Protein AF-A0A957V5H2-F1 (afdb_monomer)

Solvent-accessible surface area (backbone atoms only — not comparable to full-atom values): 8486 Å² total; per-residue (Å²): 108,69,30,74,77,56,75,45,55,64,65,59,50,49,57,54,59,77,57,57,86,72,53,75,66,54,31,40,76,68,51,76,41,93,76,85,74,54,83,85,46,41,31,37,73,74,43,33,89,93,54,51,38,85,86,70,59,64,88,78,45,62,85,71,44,90,76,61,81,72,74,81,65,100,65,36,71,46,77,47,78,48,51,34,52,79,38,94,42,66,56,62,89,70,98,60,82,50,100,86,47,71,94,45,50,36,11,49,49,44,53,52,48,53,53,54,50,58,74,69,37,89,76,46,78,43,75,47,76,47,77,54,57,129

Mean predicted aligned error: 12.62 Å

Secondary structure (DSSP, 8-state):
-HHHHHT--HHHHHHHHHTPSPPHHHHHHTTSSS----TTTHHHHTS-SSS------HHHHTTT-SSPPPPPPSS-EEEEEEESEEESSS----SS-BTTB-S-EEEHHHHHHHHHHHHT-TT-SEEEEEEE--

Nearest PDB structures (foldseek):
  5guy-assembly1_A  TM=5.404E-01  e=1.538E+00  Escherichia coli CFT073

Sequence (134 aa):
GIAAGRKLGAETVRSLIDRGPLTAAEALAGGLVDALAYEDELPVLLGTVEEPAVIKSFGRVRRLLYRRPRPPALGTVGVISLGGTIMPGASRSFPVPLPLFGDETIGSTTAQQIIRAARQDDGLDAVVVHVDSP

Foldseek 3Di:
DQCVVQVHDPVLVVVCVVPDDDDPVVCCVSSVDVDDDDPVCQQCVVPNPVGGHDDDDCVVCVVVDPDNPDDPPPFDEAEAEAAFAEDADQFDQDPDQDPPGDRDYHHPVNVVVVVVVQVPDPRHPYYHYHYHYD

Radius of gyration: 23.84 Å; Cα contacts (8 Å, |Δi|>4): 138; chains: 1; bounding box: 48×35×64 Å

Structure (mmCIF, N/CA/C/O backbone):
data_AF-A0A957V5H2-F1
#
_entry.id   AF-A0A957V5H2-F1
#
loop_
_atom_site.group_PDB
_atom_site.id
_atom_site.type_symbol
_atom_site.label_atom_id
_atom_site.label_alt_id
_atom_site.label_comp_id
_atom_site.label_asym_id
_atom_site.label_entity_id
_atom_site.label_seq_id
_atom_site.pdbx_PDB_ins_code
_atom_site.Cartn_x
_atom_site.Cartn_y
_atom_site.Cartn_z
_atom_site.occupancy
_atom_site.B_iso_or_equiv
_atom_site.auth_seq_id
_atom_site.auth_comp_id
_atom_site.auth_asym_id
_atom_site.auth_atom_id
_atom_site.pdbx_PDB_model_num
ATOM 1 N N . GLY A 1 1 ? -2.733 -11.075 1.961 1.00 79.75 1 GLY A N 1
ATOM 2 C CA . GLY A 1 1 ? -1.364 -11.080 2.522 1.00 79.75 1 GLY A CA 1
ATOM 3 C C . GLY A 1 1 ? -0.340 -11.290 1.419 1.00 79.75 1 GLY A C 1
ATOM 4 O O . GLY A 1 1 ? -0.720 -11.766 0.355 1.00 79.75 1 GLY A O 1
ATOM 5 N N . ILE A 1 2 ? 0.929 -10.943 1.664 1.00 87.75 2 ILE A N 1
ATOM 6 C CA . ILE A 1 2 ? 2.017 -10.959 0.660 1.00 87.75 2 ILE A CA 1
ATOM 7 C C . ILE A 1 2 ? 2.157 -12.330 -0.019 1.00 87.75 2 ILE A C 1
ATOM 9 O O . ILE A 1 2 ? 2.192 -12.392 -1.243 1.00 87.75 2 ILE A O 1
ATOM 13 N N . ALA A 1 3 ? 2.134 -13.422 0.755 1.00 90.62 3 ALA A N 1
ATOM 14 C CA . ALA A 1 3 ? 2.224 -14.795 0.246 1.00 90.62 3 ALA A CA 1
ATOM 15 C C . ALA A 1 3 ? 1.181 -15.106 -0.841 1.00 90.62 3 ALA A C 1
ATOM 17 O O . ALA A 1 3 ? 1.533 -15.538 -1.934 1.00 90.62 3 ALA A O 1
ATOM 18 N N . ALA A 1 4 ? -0.094 -14.796 -0.584 1.00 89.50 4 ALA A N 1
ATOM 19 C CA . ALA A 1 4 ? -1.166 -14.996 -1.559 1.00 89.50 4 ALA A CA 1
ATOM 20 C C . ALA A 1 4 ? -1.014 -14.085 -2.790 1.00 89.50 4 ALA A C 1
ATOM 22 O O . ALA A 1 4 ? -1.243 -14.528 -3.911 1.00 89.50 4 ALA A O 1
ATOM 23 N N . GLY A 1 5 ? -0.601 -12.827 -2.589 1.00 90.19 5 GLY A N 1
ATOM 24 C CA . GLY A 1 5 ? -0.403 -11.867 -3.680 1.00 90.19 5 GLY A CA 1
ATOM 25 C C . GLY A 1 5 ? 0.748 -12.242 -4.616 1.00 90.19 5 GLY A C 1
ATOM 26 O O . GLY A 1 5 ? 0.628 -12.074 -5.824 1.00 90.19 5 GLY A O 1
ATOM 27 N N . ARG A 1 6 ? 1.838 -12.791 -4.067 1.00 90.50 6 ARG A N 1
ATOM 28 C CA . ARG A 1 6 ? 3.033 -13.218 -4.814 1.00 90.50 6 ARG A CA 1
ATOM 29 C C . ARG A 1 6 ? 3.046 -14.705 -5.173 1.00 90.50 6 ARG A C 1
ATOM 31 O O . ARG A 1 6 ? 3.979 -15.156 -5.821 1.00 90.50 6 ARG A O 1
ATOM 38 N N . LYS A 1 7 ? 2.020 -15.466 -4.773 1.00 91.81 7 LYS A N 1
ATOM 39 C CA . LYS A 1 7 ? 1.952 -16.933 -4.922 1.00 91.81 7 LYS A CA 1
ATOM 40 C C . LYS A 1 7 ? 3.185 -17.650 -4.339 1.00 91.81 7 LYS A C 1
ATOM 42 O O . LYS A 1 7 ? 3.653 -18.640 -4.890 1.00 91.81 7 LYS A O 1
ATOM 47 N N . LEU A 1 8 ? 3.698 -17.144 -3.217 1.00 91.62 8 LEU A N 1
ATOM 48 C CA . LEU A 1 8 ? 4.847 -17.697 -2.494 1.00 91.62 8 LEU A CA 1
ATOM 49 C C . LEU A 1 8 ? 4.388 -18.453 -1.241 1.00 91.62 8 LEU A C 1
ATOM 51 O O . LEU A 1 8 ? 3.366 -18.112 -0.640 1.00 91.62 8 LEU A O 1
ATOM 55 N N . GLY A 1 9 ? 5.169 -19.448 -0.813 1.00 92.62 9 GLY A N 1
ATOM 56 C CA . GLY A 1 9 ? 4.960 -20.121 0.469 1.00 92.62 9 GLY A CA 1
ATOM 57 C C . GLY A 1 9 ? 5.134 -19.153 1.644 1.00 92.62 9 GLY A C 1
ATOM 58 O O . GLY A 1 9 ? 6.012 -18.290 1.621 1.00 92.62 9 GLY A O 1
ATOM 59 N N . ALA A 1 10 ? 4.310 -19.290 2.687 1.00 91.75 10 ALA A N 1
ATOM 60 C CA . ALA A 1 10 ? 4.372 -18.410 3.858 1.00 91.75 10 ALA A CA 1
ATOM 61 C C . ALA A 1 10 ? 5.748 -18.451 4.552 1.00 91.75 10 ALA A C 1
ATOM 63 O O . ALA A 1 10 ? 6.247 -17.417 4.991 1.00 91.75 10 ALA A O 1
ATOM 64 N N . GLU A 1 11 ? 6.383 -19.624 4.589 1.00 91.75 11 GLU A N 1
ATOM 65 C CA . GLU A 1 11 ? 7.734 -19.807 5.131 1.00 91.75 11 GLU A CA 1
ATOM 66 C C . GLU A 1 11 ? 8.796 -19.092 4.291 1.00 91.75 11 GLU A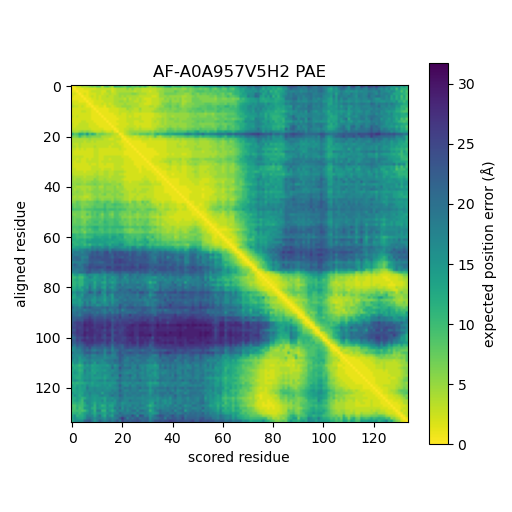 C 1
ATOM 68 O O . GLU A 1 11 ? 9.662 -18.417 4.839 1.00 91.75 11 GLU A O 1
ATOM 73 N N . THR A 1 12 ? 8.692 -19.162 2.961 1.00 88.75 12 THR A N 1
ATOM 74 C CA . THR A 1 12 ? 9.589 -18.449 2.040 1.00 88.75 12 THR A CA 1
ATOM 75 C C . THR A 1 12 ? 9.482 -16.941 2.231 1.00 88.75 12 THR A C 1
ATOM 77 O O . THR A 1 12 ? 10.497 -16.254 2.311 1.00 88.75 12 THR A O 1
ATOM 80 N N . VAL A 1 13 ? 8.257 -16.423 2.361 1.00 90.94 13 VAL A N 1
ATOM 81 C CA . VAL A 1 13 ? 8.021 -14.999 2.633 1.00 90.94 13 VAL A CA 1
ATOM 82 C C . VAL A 1 13 ? 8.594 -14.601 3.990 1.00 90.94 13 VAL A C 1
ATOM 84 O O . VAL A 1 13 ? 9.258 -13.574 4.076 1.00 90.94 13 VAL A O 1
ATOM 87 N N . ARG A 1 14 ? 8.399 -15.414 5.035 1.00 91.56 14 ARG A N 1
ATOM 88 C CA . ARG A 1 14 ? 8.975 -15.159 6.363 1.00 91.56 14 ARG A CA 1
ATOM 89 C C . ARG A 1 14 ? 10.506 -15.130 6.311 1.00 91.56 14 ARG A C 1
ATOM 91 O O . ARG A 1 14 ? 11.095 -14.147 6.731 1.00 91.56 14 ARG A O 1
ATOM 98 N N . SER A 1 15 ? 11.135 -16.113 5.668 1.00 91.12 15 SER A N 1
ATOM 99 C CA . SER A 1 15 ? 12.591 -16.145 5.474 1.00 91.12 15 SER A CA 1
ATOM 100 C C . SER A 1 15 ? 13.125 -14.950 4.672 1.00 91.12 15 SER A C 1
ATOM 102 O O . SER A 1 15 ? 14.234 -14.484 4.917 1.00 91.12 15 SER A O 1
ATOM 104 N N . LEU A 1 16 ? 12.371 -14.442 3.695 1.00 90.12 16 LEU A N 1
ATOM 105 C CA . LEU A 1 16 ? 12.739 -13.231 2.956 1.00 90.12 16 LEU A CA 1
ATOM 106 C C . LEU A 1 16 ? 12.645 -11.972 3.827 1.00 90.12 16 LEU A C 1
ATOM 108 O O . LEU A 1 16 ? 13.517 -11.114 3.731 1.00 90.12 16 LEU A O 1
ATOM 112 N N . ILE A 1 17 ? 11.619 -11.875 4.677 1.00 89.75 17 ILE A N 1
ATOM 113 C CA . ILE A 1 17 ? 11.441 -10.766 5.625 1.00 89.75 17 ILE A CA 1
ATOM 114 C C . ILE A 1 17 ? 12.559 -10.770 6.672 1.00 89.75 17 ILE A C 1
ATOM 116 O O . ILE A 1 17 ? 13.175 -9.733 6.904 1.00 89.75 17 ILE A O 1
ATOM 120 N N . ASP A 1 18 ? 12.864 -11.934 7.245 1.00 92.31 18 ASP A N 1
ATOM 121 C CA . ASP A 1 18 ? 13.869 -12.087 8.303 1.00 92.31 18 ASP A CA 1
ATOM 122 C C . ASP A 1 18 ? 15.298 -11.769 7.820 1.00 92.31 18 ASP A C 1
ATOM 124 O O . ASP A 1 18 ? 16.177 -11.471 8.624 1.00 92.31 18 ASP A O 1
ATOM 128 N N . ARG A 1 19 ? 15.537 -11.807 6.502 1.00 89.62 19 ARG A N 1
ATOM 129 C CA . ARG A 1 19 ? 16.822 -11.469 5.864 1.00 89.62 19 ARG A CA 1
ATOM 130 C C . ARG A 1 19 ? 16.944 -10.005 5.432 1.00 89.62 19 ARG A C 1
ATOM 132 O O . ARG A 1 19 ? 17.941 -9.654 4.807 1.00 89.62 19 ARG A O 1
ATOM 139 N N . GLY A 1 20 ? 15.940 -9.166 5.691 1.00 81.75 20 GLY A N 1
ATOM 140 C CA . GLY A 1 20 ? 15.937 -7.775 5.235 1.00 81.75 20 GLY A CA 1
ATOM 141 C C . GLY A 1 20 ? 17.093 -6.940 5.816 1.00 81.75 20 GLY A C 1
ATOM 142 O O . GLY A 1 20 ? 17.527 -7.208 6.938 1.00 81.75 20 GLY A O 1
ATOM 143 N N . PRO A 1 21 ? 17.562 -5.888 5.109 1.00 87.38 21 PRO A N 1
ATOM 144 C CA . PRO A 1 21 ? 17.109 -5.373 3.806 1.00 87.38 21 PRO A CA 1
ATOM 145 C C . PRO A 1 21 ? 17.662 -6.155 2.596 1.00 87.38 21 PRO A C 1
ATOM 147 O O . PRO A 1 21 ? 18.827 -6.530 2.572 1.00 87.38 21 PRO A O 1
ATOM 150 N N . LEU A 1 22 ? 16.826 -6.354 1.567 1.00 91.25 22 LEU A N 1
ATOM 151 C CA . LEU A 1 22 ? 17.200 -7.038 0.320 1.00 91.25 22 LEU A CA 1
ATOM 152 C C . LEU A 1 22 ? 17.595 -6.034 -0.766 1.00 91.25 22 LEU A C 1
ATOM 154 O O . LEU A 1 22 ? 16.959 -4.988 -0.923 1.00 91.25 22 LEU A O 1
ATOM 158 N N . THR A 1 23 ? 18.592 -6.383 -1.571 1.00 93.50 23 THR A N 1
ATOM 159 C CA . THR A 1 23 ? 18.885 -5.672 -2.818 1.00 93.50 23 THR A CA 1
ATOM 160 C C . THR A 1 23 ? 17.790 -5.914 -3.859 1.00 93.50 23 THR A C 1
ATOM 162 O O . THR A 1 23 ? 17.026 -6.880 -3.791 1.00 93.50 23 THR A O 1
ATOM 165 N N . ALA A 1 24 ? 17.734 -5.054 -4.877 1.00 92.19 24 ALA A N 1
ATOM 166 C CA . ALA A 1 24 ? 16.799 -5.200 -5.990 1.00 92.19 24 ALA A CA 1
ATOM 167 C C . ALA A 1 24 ? 16.908 -6.582 -6.672 1.00 92.19 24 ALA A C 1
ATOM 169 O O . ALA A 1 24 ? 15.894 -7.227 -6.941 1.00 92.19 24 ALA A O 1
ATOM 170 N N . ALA A 1 25 ? 18.137 -7.067 -6.889 1.00 93.69 25 ALA A N 1
ATOM 171 C CA . ALA A 1 25 ? 18.403 -8.367 -7.508 1.00 93.69 25 ALA A CA 1
ATOM 172 C C . ALA A 1 25 ? 17.947 -9.543 -6.630 1.00 93.69 25 ALA A C 1
ATOM 174 O O . ALA A 1 25 ? 17.351 -10.496 -7.129 1.00 93.69 25 ALA A O 1
ATOM 175 N N . GLU A 1 26 ? 18.167 -9.467 -5.317 1.00 92.81 26 GLU A N 1
ATOM 176 C CA . GLU A 1 26 ? 17.696 -10.489 -4.376 1.00 92.81 26 GLU A CA 1
ATOM 177 C C . GLU A 1 26 ? 16.171 -10.500 -4.256 1.00 92.81 26 GLU A C 1
ATOM 179 O O . GLU A 1 26 ? 15.572 -11.570 -4.148 1.00 92.81 26 GLU A O 1
ATOM 184 N N . ALA A 1 27 ? 15.527 -9.332 -4.314 1.00 92.00 27 ALA A N 1
ATOM 185 C CA . ALA A 1 27 ? 14.073 -9.232 -4.336 1.00 92.00 27 ALA A CA 1
ATOM 186 C C . ALA A 1 27 ? 13.484 -9.877 -5.600 1.00 92.00 27 ALA A C 1
ATOM 188 O O . ALA A 1 27 ? 12.468 -10.569 -5.509 1.00 92.00 27 ALA A O 1
ATOM 189 N N . LEU A 1 28 ? 14.131 -9.696 -6.756 1.00 93.62 28 LEU A N 1
ATOM 190 C CA . LEU A 1 28 ? 13.739 -10.352 -8.006 1.00 93.62 28 LEU A CA 1
ATOM 191 C C . LEU A 1 28 ? 13.917 -11.872 -7.903 1.00 93.62 28 LEU A C 1
ATOM 193 O O . LEU A 1 28 ? 12.980 -12.620 -8.168 1.00 93.62 28 LEU A O 1
ATOM 197 N N . ALA A 1 29 ? 15.082 -12.333 -7.441 1.00 91.75 29 ALA A N 1
ATOM 198 C CA . ALA A 1 29 ? 15.362 -13.757 -7.251 1.00 91.75 29 ALA A CA 1
ATOM 199 C C . ALA A 1 29 ? 14.407 -14.421 -6.240 1.00 91.75 29 ALA A C 1
ATOM 201 O O . ALA A 1 29 ? 14.039 -15.583 -6.395 1.00 91.75 29 ALA A O 1
ATOM 202 N N . GLY A 1 30 ? 13.980 -13.678 -5.215 1.00 90.31 30 GLY A N 1
ATOM 203 C CA . GLY A 1 30 ? 12.993 -14.110 -4.227 1.00 90.31 30 GLY A CA 1
ATOM 204 C C . GLY A 1 30 ? 11.534 -14.015 -4.686 1.00 90.31 30 GLY A C 1
ATOM 205 O O . GLY A 1 30 ? 10.646 -14.344 -3.901 1.00 90.31 30 GLY A O 1
ATOM 206 N N . GLY A 1 31 ? 11.259 -13.543 -5.908 1.00 91.25 31 GLY A N 1
ATOM 207 C CA . GLY A 1 31 ? 9.899 -13.375 -6.436 1.00 91.25 31 GLY A CA 1
ATOM 208 C C . GLY A 1 31 ? 9.085 -12.274 -5.743 1.00 91.25 31 GLY A C 1
ATOM 209 O O . GLY A 1 31 ? 7.855 -12.275 -5.790 1.00 91.25 31 GLY A O 1
ATOM 210 N N . LEU A 1 32 ? 9.751 -11.339 -5.059 1.00 91.56 32 LEU A N 1
ATOM 211 C CA . LEU A 1 32 ? 9.114 -10.191 -4.406 1.00 91.56 32 LEU A CA 1
ATOM 212 C C . LEU A 1 32 ? 8.811 -9.052 -5.383 1.00 91.56 32 LEU A C 1
ATOM 214 O O . LEU A 1 32 ? 7.939 -8.227 -5.098 1.00 91.56 32 LEU A O 1
ATOM 218 N N . VAL A 1 33 ? 9.515 -9.010 -6.513 1.00 93.25 33 VAL A N 1
ATOM 219 C CA . VAL A 1 33 ? 9.286 -8.116 -7.653 1.00 93.25 33 VAL A CA 1
ATOM 220 C C . VAL A 1 33 ? 9.321 -8.932 -8.939 1.00 93.25 33 VAL A C 1
ATOM 222 O O . VAL A 1 33 ? 9.936 -9.994 -8.979 1.00 93.25 33 VAL A O 1
ATOM 225 N N . ASP A 1 34 ? 8.647 -8.443 -9.975 1.00 92.19 34 ASP A N 1
ATOM 226 C CA . ASP A 1 34 ? 8.477 -9.182 -11.230 1.00 92.19 34 ASP A CA 1
ATOM 227 C C . ASP A 1 34 ? 9.588 -8.869 -12.246 1.00 92.19 34 ASP A C 1
ATOM 229 O O . ASP A 1 34 ? 9.934 -9.712 -13.069 1.00 92.19 34 ASP A O 1
ATOM 233 N N . ALA A 1 35 ? 10.162 -7.664 -12.178 1.00 93.38 35 ALA A N 1
ATOM 234 C CA . ALA A 1 35 ? 11.241 -7.211 -13.048 1.00 93.38 35 ALA A CA 1
ATOM 235 C C . ALA A 1 35 ? 12.029 -6.060 -12.405 1.00 93.38 35 ALA A C 1
ATOM 237 O O . ALA A 1 35 ? 11.532 -5.370 -11.511 1.00 93.38 35 ALA A O 1
ATOM 238 N N . LEU A 1 36 ? 13.244 -5.845 -12.905 1.00 94.81 36 LEU A N 1
ATOM 239 C CA . LEU A 1 36 ? 14.073 -4.674 -12.637 1.00 94.81 36 LEU A CA 1
ATOM 240 C C . LEU A 1 36 ? 14.333 -3.969 -13.961 1.00 94.81 36 LEU A C 1
ATOM 242 O O . LEU A 1 36 ? 14.674 -4.632 -14.936 1.00 94.81 36 LEU A O 1
ATOM 246 N N . ALA A 1 37 ? 14.159 -2.654 -13.981 1.00 94.12 37 ALA A N 1
ATOM 247 C CA . ALA A 1 37 ? 14.372 -1.834 -15.163 1.00 94.12 37 ALA A CA 1
ATOM 248 C C . ALA A 1 37 ? 14.693 -0.398 -14.752 1.00 94.12 37 ALA A C 1
ATOM 250 O O . ALA A 1 37 ? 14.252 0.069 -13.693 1.00 94.12 37 ALA A O 1
ATOM 251 N N . TYR A 1 38 ? 15.436 0.298 -15.603 1.00 93.38 38 TYR A N 1
ATOM 252 C CA . TYR A 1 38 ? 15.580 1.744 -15.546 1.00 93.38 38 TYR A CA 1
ATOM 253 C C . TYR A 1 38 ? 14.311 2.451 -16.052 1.00 93.38 38 TYR A C 1
ATOM 255 O O . TYR A 1 38 ? 13.405 1.845 -16.629 1.00 93.38 38 TYR A O 1
ATOM 263 N N . GLU A 1 39 ? 14.214 3.757 -15.797 1.00 89.88 39 GLU A N 1
ATOM 264 C CA . GLU A 1 39 ? 13.038 4.553 -16.172 1.00 89.88 39 GLU A CA 1
ATOM 265 C C . GLU A 1 39 ? 12.824 4.605 -17.696 1.00 89.88 39 GLU A C 1
ATOM 267 O O . GLU A 1 39 ? 11.687 4.578 -18.165 1.00 89.88 39 GLU A O 1
ATOM 272 N N . ASP A 1 40 ? 13.909 4.629 -18.467 1.00 91.19 40 ASP A N 1
ATOM 273 C CA . ASP A 1 40 ? 13.923 4.620 -19.931 1.00 91.19 40 ASP A CA 1
ATOM 274 C C . ASP A 1 40 ? 13.625 3.241 -20.539 1.00 91.19 40 ASP A C 1
ATOM 276 O O . ASP A 1 40 ? 13.133 3.160 -21.664 1.00 91.19 40 ASP A O 1
ATOM 280 N N . GLU A 1 41 ? 13.835 2.163 -19.783 1.00 93.00 41 GLU A N 1
ATOM 281 C CA . GLU A 1 41 ? 13.485 0.792 -20.173 1.00 93.00 41 GLU A CA 1
ATOM 282 C C . GLU A 1 41 ? 12.010 0.456 -19.887 1.00 93.00 41 GLU A C 1
ATOM 284 O O . GLU A 1 41 ? 11.431 -0.439 -20.511 1.00 93.00 41 GLU A O 1
ATOM 289 N N . LEU A 1 42 ? 11.364 1.190 -18.974 1.00 92.56 42 LEU A N 1
ATOM 290 C CA . LEU A 1 42 ? 9.984 0.948 -18.547 1.00 92.56 42 LEU A CA 1
ATOM 291 C C . LEU A 1 42 ? 8.946 0.952 -19.694 1.00 92.56 42 LEU A C 1
ATOM 293 O O . LEU A 1 42 ? 8.066 0.087 -19.677 1.00 92.56 42 LEU A O 1
ATOM 297 N N . PRO A 1 43 ? 9.005 1.860 -20.694 1.00 93.94 43 PRO A N 1
ATOM 298 C CA . PRO A 1 43 ? 8.112 1.818 -21.853 1.00 93.94 43 PRO A CA 1
ATOM 299 C C . PRO A 1 43 ? 8.163 0.480 -22.594 1.00 93.94 43 PRO A C 1
ATOM 301 O O . PRO A 1 43 ? 7.121 -0.068 -22.948 1.00 93.94 43 PRO A O 1
ATOM 304 N N . VAL A 1 44 ? 9.363 -0.062 -22.805 1.00 95.00 44 VAL A N 1
ATOM 305 C CA . VAL A 1 44 ? 9.552 -1.335 -23.511 1.00 95.00 44 VAL A CA 1
ATOM 306 C C . VAL A 1 44 ? 9.116 -2.495 -22.623 1.00 95.00 44 VAL A C 1
ATOM 308 O O . VAL A 1 44 ? 8.407 -3.378 -23.092 1.00 95.00 44 VAL A O 1
ATOM 311 N N . LEU A 1 45 ? 9.450 -2.459 -21.328 1.00 93.00 45 LEU A N 1
ATOM 312 C CA . LEU A 1 45 ? 9.055 -3.487 -20.360 1.00 93.00 45 LEU A CA 1
ATOM 313 C C . LEU A 1 45 ? 7.529 -3.640 -20.243 1.00 93.00 45 LEU A C 1
ATOM 315 O O . LEU A 1 45 ? 7.028 -4.752 -20.092 1.00 93.00 45 LEU A O 1
ATOM 319 N N . LEU A 1 46 ? 6.787 -2.530 -20.279 1.00 92.19 46 LEU A N 1
ATOM 320 C CA . LEU A 1 46 ? 5.321 -2.526 -20.192 1.00 92.19 46 LEU A CA 1
ATOM 321 C C . LEU A 1 46 ? 4.625 -2.744 -21.547 1.00 92.19 46 LEU A C 1
ATOM 323 O O . LEU A 1 46 ? 3.400 -2.873 -21.580 1.00 92.19 46 LEU A O 1
ATOM 327 N N . GLY A 1 47 ? 5.379 -2.740 -22.646 1.00 91.94 47 GLY A N 1
ATOM 328 C CA . GLY A 1 47 ? 4.898 -2.930 -24.012 1.00 91.94 47 GLY A CA 1
ATOM 329 C C . GLY A 1 47 ? 5.751 -3.958 -24.752 1.00 91.94 47 GLY A C 1
ATOM 330 O O . GLY A 1 47 ? 5.953 -5.071 -24.270 1.00 91.94 47 GLY A O 1
ATOM 331 N N . THR A 1 48 ? 6.227 -3.587 -25.939 1.00 91.00 48 THR A N 1
ATOM 332 C CA . THR A 1 48 ? 7.197 -4.351 -26.741 1.00 91.00 48 THR A CA 1
ATOM 333 C C . THR A 1 48 ? 8.231 -3.407 -27.359 1.00 91.00 48 THR A C 1
ATOM 335 O O . THR A 1 48 ? 8.133 -2.188 -27.212 1.00 91.00 48 THR A O 1
ATOM 338 N N . VAL A 1 49 ? 9.239 -3.953 -28.043 1.00 88.75 49 VAL A N 1
ATOM 339 C CA . VAL A 1 49 ? 10.242 -3.141 -28.754 1.00 88.75 49 VAL A CA 1
ATOM 340 C C . VAL A 1 49 ? 9.604 -2.429 -29.951 1.00 88.75 49 VAL A C 1
ATOM 342 O O . VAL A 1 49 ? 9.909 -1.271 -30.224 1.00 88.75 49 VAL A O 1
ATOM 345 N N . GLU A 1 50 ? 8.692 -3.108 -30.640 1.00 91.69 50 GLU A N 1
ATOM 346 C CA . GLU A 1 50 ? 7.972 -2.611 -31.809 1.00 91.69 50 GLU A CA 1
ATOM 347 C C . GLU A 1 50 ? 6.853 -1.635 -31.420 1.00 91.69 50 GLU A C 1
ATOM 349 O O . GLU A 1 50 ? 6.585 -0.672 -32.139 1.00 91.69 50 GLU A O 1
ATOM 354 N N . GLU A 1 51 ? 6.231 -1.853 -30.260 1.00 93.25 51 GLU A N 1
ATOM 355 C CA . GLU A 1 51 ? 5.156 -1.027 -29.708 1.00 93.25 51 GLU A CA 1
ATOM 356 C C . GLU A 1 51 ? 5.404 -0.743 -28.211 1.00 93.25 51 GLU A C 1
ATOM 358 O O . GLU A 1 51 ? 4.831 -1.413 -27.339 1.00 93.25 51 GLU A O 1
ATOM 363 N N . PRO A 1 52 ? 6.265 0.238 -27.871 1.00 91.25 52 PRO A N 1
ATOM 364 C CA . PRO A 1 52 ? 6.532 0.594 -26.482 1.00 91.25 52 PRO A CA 1
ATOM 365 C C . PRO A 1 52 ? 5.323 1.282 -25.836 1.00 91.25 52 PRO A C 1
ATOM 367 O O . PRO A 1 52 ? 4.592 2.059 -26.459 1.00 91.25 52 PRO A O 1
ATOM 370 N N . ALA A 1 53 ? 5.122 1.037 -24.544 1.00 92.06 53 ALA A N 1
ATOM 371 C CA . ALA A 1 53 ? 4.039 1.627 -23.776 1.00 92.06 53 ALA A CA 1
ATOM 372 C C . ALA A 1 53 ? 4.216 3.144 -23.611 1.00 92.06 53 ALA A C 1
ATOM 374 O O . ALA A 1 53 ? 5.274 3.649 -23.237 1.00 92.06 53 ALA A O 1
ATOM 375 N N . VAL A 1 54 ? 3.133 3.896 -23.815 1.00 89.44 54 VAL A N 1
ATOM 376 C CA . VAL A 1 54 ? 3.145 5.350 -23.618 1.00 89.44 54 VAL A CA 1
ATOM 377 C C . VAL A 1 54 ? 2.965 5.682 -22.139 1.00 89.44 54 VAL A C 1
ATOM 379 O O . VAL A 1 54 ? 1.852 5.638 -21.606 1.00 89.44 54 VAL A O 1
ATOM 382 N N . ILE A 1 55 ? 4.050 6.092 -21.485 1.00 87.38 55 ILE A N 1
ATOM 383 C CA . ILE A 1 55 ? 4.021 6.519 -20.086 1.00 87.38 55 ILE A CA 1
ATOM 384 C C . ILE A 1 55 ? 3.440 7.932 -19.985 1.00 87.38 55 ILE A C 1
ATOM 386 O O . ILE A 1 55 ? 3.866 8.874 -20.653 1.00 87.38 55 ILE A O 1
ATOM 390 N N . LYS A 1 56 ? 2.425 8.095 -19.137 1.00 87.44 56 LYS A N 1
ATOM 391 C CA . LYS A 1 56 ? 1.779 9.384 -18.864 1.00 87.44 56 LYS A CA 1
ATOM 392 C C . LYS A 1 56 ? 1.696 9.593 -17.362 1.00 87.44 56 LYS A C 1
ATOM 394 O O . LYS A 1 56 ? 1.442 8.655 -16.613 1.00 87.44 56 LYS A O 1
ATOM 399 N N . SER A 1 57 ? 1.839 10.841 -16.923 1.00 85.62 57 SER A N 1
ATOM 400 C CA . SER A 1 57 ? 1.704 11.163 -15.504 1.00 85.62 57 SER A CA 1
ATOM 401 C C . SER A 1 57 ? 0.298 10.857 -14.987 1.00 85.62 57 SER A C 1
ATOM 403 O O . SER A 1 57 ? -0.701 11.027 -15.699 1.00 85.62 57 SER A O 1
ATOM 405 N N . PHE A 1 58 ? 0.215 10.471 -13.711 1.00 82.94 58 PHE A N 1
ATOM 406 C CA . PHE A 1 58 ? -1.040 10.124 -13.043 1.00 82.94 58 PHE A CA 1
ATOM 407 C C . PHE A 1 58 ? -2.135 11.184 -13.249 1.00 82.94 58 PHE A C 1
ATOM 409 O O . PHE A 1 58 ? -3.275 10.855 -13.575 1.00 82.94 58 PHE A O 1
ATOM 416 N N . GLY A 1 59 ? -1.784 12.472 -13.159 1.00 84.94 59 GLY A N 1
ATOM 417 C CA . GLY A 1 59 ? -2.723 13.578 -13.364 1.00 84.94 59 GLY A CA 1
ATOM 418 C C . GLY A 1 59 ? -3.429 13.560 -14.727 1.00 84.94 59 GLY A C 1
ATOM 419 O O . GLY A 1 59 ? -4.610 13.905 -14.796 1.00 84.94 59 GLY A O 1
ATOM 420 N N . ARG A 1 60 ? -2.748 13.110 -15.792 1.00 84.38 60 ARG A N 1
ATOM 421 C CA . ARG A 1 60 ? -3.315 13.012 -17.149 1.00 84.38 60 ARG A CA 1
ATOM 422 C C . ARG A 1 60 ? -4.187 11.770 -17.332 1.00 84.38 60 ARG A C 1
ATOM 424 O O . ARG A 1 60 ? -5.161 11.829 -18.077 1.00 84.38 60 ARG A O 1
ATOM 431 N N . VAL A 1 61 ? -3.865 10.662 -16.659 1.00 85.06 61 VAL A N 1
ATOM 432 C CA . VAL A 1 61 ? -4.550 9.367 -16.850 1.00 85.06 61 VAL A CA 1
ATOM 433 C C . VAL A 1 61 ? -5.615 9.054 -15.807 1.00 85.06 61 VAL A C 1
ATOM 435 O O . VAL A 1 61 ? -6.437 8.177 -16.048 1.00 85.06 61 VAL A O 1
ATOM 438 N N . ARG A 1 62 ? -5.688 9.788 -14.688 1.00 82.00 62 ARG A N 1
ATOM 439 C CA . ARG A 1 62 ? -6.656 9.519 -13.605 1.00 82.00 62 ARG A CA 1
ATOM 440 C C . ARG A 1 62 ? -8.113 9.423 -14.073 1.00 82.00 62 ARG A C 1
ATOM 442 O O . ARG A 1 62 ? -8.910 8.731 -13.455 1.00 82.00 62 ARG A O 1
ATOM 449 N N . ARG A 1 63 ? -8.468 10.119 -15.163 1.00 78.44 63 ARG A N 1
ATOM 450 C CA . ARG A 1 63 ? -9.819 10.109 -15.757 1.00 78.44 63 ARG A CA 1
ATOM 451 C C . ARG A 1 63 ? -10.109 8.873 -16.622 1.00 78.44 63 ARG A C 1
ATOM 453 O O . ARG A 1 63 ? -11.275 8.599 -16.884 1.00 78.44 63 ARG A O 1
ATOM 460 N N . LEU A 1 64 ? -9.070 8.163 -17.064 1.00 77.50 64 LEU A N 1
ATOM 461 C CA . LEU A 1 64 ? -9.142 6.960 -17.901 1.00 77.50 64 LEU A CA 1
ATOM 462 C C . LEU A 1 64 ? -9.178 5.665 -17.076 1.00 77.50 64 LEU A C 1
ATOM 464 O O . LEU A 1 64 ? -9.391 4.594 -17.635 1.00 77.50 64 LEU A O 1
ATOM 468 N N . LEU A 1 65 ? -8.965 5.743 -15.759 1.00 75.50 65 LEU A N 1
ATOM 469 C CA . LEU A 1 65 ? -9.013 4.575 -14.885 1.00 75.50 65 LEU A CA 1
ATOM 470 C C . LEU A 1 65 ? -10.422 3.961 -14.903 1.00 75.50 65 LEU A C 1
ATOM 472 O O . LEU A 1 65 ? -11.406 4.640 -14.605 1.00 75.50 65 LEU A O 1
ATOM 476 N N . TYR A 1 66 ? -10.504 2.659 -15.204 1.00 66.06 66 TYR A N 1
ATOM 477 C CA . TYR A 1 66 ? -11.749 1.874 -15.206 1.00 66.06 66 TYR A CA 1
ATOM 478 C C . TYR A 1 66 ? -12.533 2.008 -13.896 1.00 66.06 66 TYR A C 1
ATOM 480 O O . TYR A 1 66 ? -13.763 2.032 -13.882 1.00 66.06 66 TYR A O 1
ATOM 488 N N . ARG A 1 67 ? -11.813 2.150 -12.780 1.00 64.56 67 ARG A N 1
ATOM 489 C CA . ARG A 1 67 ? -12.388 2.434 -11.471 1.00 64.56 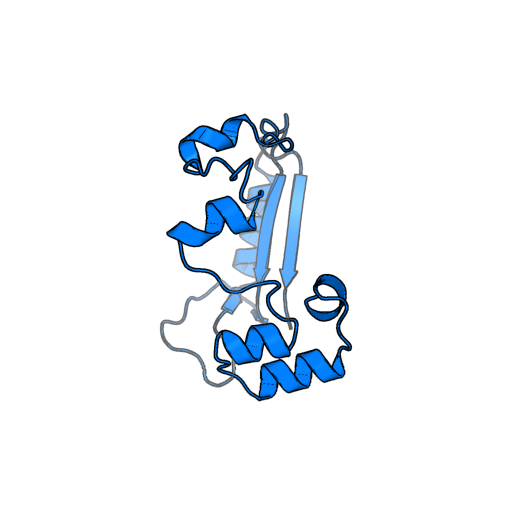67 ARG A CA 1
ATOM 490 C C . ARG A 1 67 ? -12.475 3.947 -11.288 1.00 64.56 67 ARG A C 1
ATOM 492 O O . ARG A 1 67 ? -11.603 4.566 -10.681 1.00 64.56 67 ARG A O 1
ATOM 499 N N . ARG A 1 68 ? -13.532 4.551 -11.834 1.00 57.91 68 ARG A N 1
ATOM 500 C CA . ARG A 1 68 ? -13.860 5.943 -11.506 1.00 57.91 68 ARG A CA 1
ATOM 501 C C . ARG A 1 68 ? -14.067 6.048 -9.991 1.00 57.91 68 ARG A C 1
ATOM 503 O O . ARG A 1 68 ? -14.751 5.184 -9.433 1.00 57.91 68 ARG A O 1
ATOM 510 N N . PRO A 1 69 ? -13.522 7.081 -9.324 1.00 59.78 69 PRO A N 1
ATOM 511 C CA . PRO A 1 69 ? -13.978 7.443 -7.991 1.00 59.78 69 PRO A CA 1
ATOM 512 C C . PRO A 1 69 ? -15.497 7.563 -8.066 1.00 59.78 69 PRO A C 1
ATOM 514 O O . PRO A 1 69 ? -16.016 8.332 -8.881 1.00 59.78 69 PRO A O 1
ATOM 517 N N . ARG A 1 70 ? -16.213 6.722 -7.315 1.00 63.59 70 ARG A N 1
ATOM 518 C CA . ARG A 1 70 ? -17.665 6.858 -7.243 1.00 63.59 70 ARG A CA 1
ATOM 519 C C . ARG A 1 70 ? -17.940 8.245 -6.662 1.00 63.59 70 ARG A C 1
ATOM 521 O O . ARG A 1 70 ? -17.227 8.634 -5.732 1.00 63.59 70 ARG A O 1
ATOM 528 N N . PRO A 1 71 ? -18.911 9.001 -7.203 1.00 66.31 71 PRO A N 1
ATOM 529 C CA . PRO A 1 71 ? -19.377 10.179 -6.493 1.00 66.31 71 PRO A CA 1
ATOM 530 C C . PRO A 1 71 ? -19.754 9.752 -5.065 1.00 66.31 71 PRO A C 1
ATOM 532 O O . PRO A 1 71 ? -20.176 8.600 -4.882 1.00 66.31 71 PRO A O 1
ATOM 535 N N . PRO A 1 72 ? -19.548 10.620 -4.060 1.00 65.25 72 PRO A N 1
ATOM 536 C CA . PRO A 1 72 ? -19.976 10.314 -2.704 1.00 65.25 72 PRO A CA 1
ATOM 537 C C . PRO A 1 72 ? -21.443 9.875 -2.746 1.00 65.25 72 PRO A C 1
ATOM 539 O O . PRO A 1 72 ? -22.245 10.444 -3.491 1.00 65.25 72 PRO A O 1
ATOM 542 N N . ALA A 1 73 ? -21.758 8.794 -2.031 1.00 71.38 73 ALA A N 1
ATOM 543 C CA . ALA A 1 73 ? -23.129 8.316 -1.948 1.00 71.38 73 ALA A CA 1
ATOM 544 C C . ALA A 1 73 ? -24.018 9.427 -1.369 1.00 71.38 73 ALA A C 1
ATOM 546 O O . ALA A 1 73 ? -23.538 10.295 -0.638 1.00 71.38 73 ALA A O 1
ATOM 547 N N . LEU A 1 74 ? -25.311 9.398 -1.702 1.00 69.06 74 LEU A N 1
ATOM 548 C CA . LEU A 1 74 ? -26.311 10.180 -0.980 1.00 69.06 74 LEU A CA 1
ATOM 549 C C . LEU A 1 74 ? -26.439 9.544 0.405 1.00 69.06 74 LEU A C 1
ATOM 551 O O . LEU A 1 74 ? -27.231 8.629 0.603 1.00 69.06 74 LEU A O 1
ATOM 555 N N . GLY A 1 75 ? -25.538 9.942 1.292 1.00 78.50 75 GLY A N 1
ATOM 556 C CA . GLY A 1 75 ? -25.526 9.565 2.686 1.00 78.50 75 GLY A CA 1
ATOM 557 C C . GLY A 1 75 ? -24.136 9.611 3.311 1.00 78.50 75 GLY A C 1
ATOM 558 O O . GLY A 1 75 ? -23.128 9.312 2.659 1.00 78.50 75 GLY A O 1
ATOM 559 N N . THR A 1 76 ? -24.081 9.997 4.580 1.00 86.56 76 THR A N 1
ATOM 560 C CA . THR A 1 76 ? -22.839 10.156 5.339 1.00 86.56 76 THR A CA 1
ATOM 561 C C . THR A 1 76 ? -22.717 9.032 6.353 1.00 86.56 76 THR A C 1
ATOM 563 O O . THR A 1 76 ? -23.581 8.842 7.206 1.00 86.56 76 THR A O 1
ATOM 566 N N . VAL A 1 77 ? -21.608 8.295 6.286 1.00 89.81 77 VAL A N 1
ATOM 567 C CA . VAL A 1 77 ? -21.267 7.283 7.289 1.00 89.81 77 VAL A CA 1
ATOM 568 C C . VAL A 1 77 ? -20.110 7.805 8.128 1.00 89.81 77 VAL A C 1
ATOM 5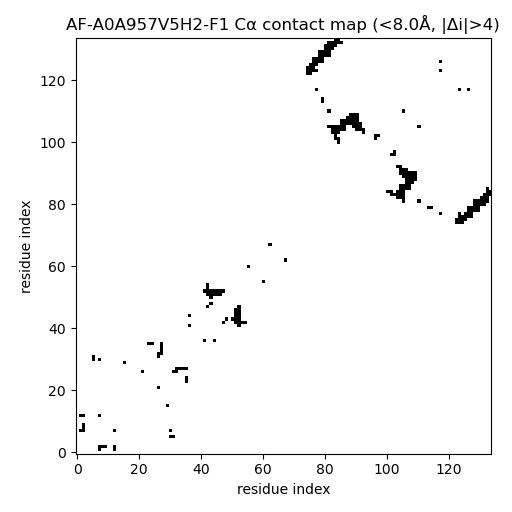70 O O . VAL A 1 77 ? -19.005 7.992 7.619 1.00 89.81 77 VAL A O 1
ATOM 573 N N . GLY A 1 78 ? -20.361 8.038 9.414 1.00 89.12 78 GLY A N 1
ATOM 574 C CA . GLY A 1 78 ? -19.325 8.400 10.375 1.00 89.12 78 GLY A CA 1
ATOM 575 C C . GLY A 1 78 ? -18.460 7.188 10.714 1.00 89.12 78 GLY A C 1
ATOM 576 O O . GLY A 1 78 ? -18.977 6.085 10.879 1.00 89.12 78 GLY A O 1
ATOM 577 N N . VAL A 1 79 ? -17.146 7.373 10.845 1.00 90.50 79 VAL A N 1
ATOM 578 C CA . VAL A 1 79 ? -16.225 6.316 11.294 1.00 90.50 79 VAL A CA 1
ATOM 579 C C . VAL A 1 79 ? -15.575 6.754 12.601 1.00 90.50 79 VAL A C 1
ATOM 581 O O . VAL A 1 79 ? -14.898 7.779 12.644 1.00 90.50 79 VAL A O 1
ATOM 584 N N . ILE A 1 80 ? -15.787 5.979 13.665 1.00 88.75 80 ILE A N 1
ATOM 585 C CA . ILE A 1 80 ? -15.170 6.180 14.980 1.00 88.75 80 ILE A CA 1
ATOM 586 C C . ILE A 1 80 ? -14.141 5.069 15.183 1.00 88.75 80 ILE A C 1
ATOM 588 O O . ILE A 1 80 ? -14.516 3.909 15.345 1.00 88.75 80 ILE A O 1
ATOM 592 N N . SER A 1 81 ? -12.856 5.418 15.195 1.00 82.69 81 SER A N 1
ATOM 593 C CA . SER A 1 81 ? -11.775 4.470 15.480 1.00 82.69 81 SER A CA 1
ATOM 594 C C . SER A 1 81 ? -11.419 4.496 16.963 1.00 82.69 81 SER A C 1
ATOM 596 O O . SER A 1 81 ? -11.017 5.531 17.493 1.00 82.69 81 SER A O 1
ATOM 598 N N . LEU A 1 82 ? -11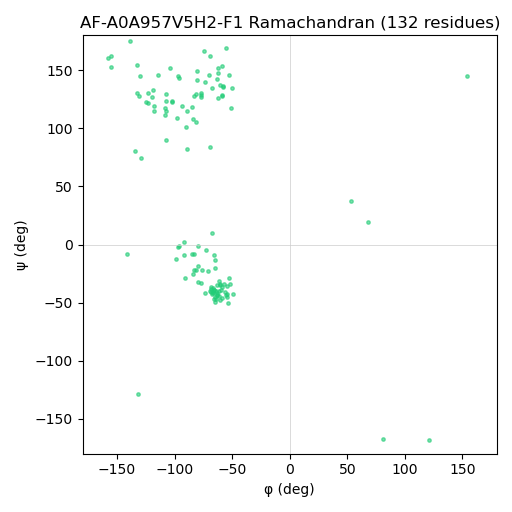.572 3.353 17.625 1.00 81.44 82 LEU A N 1
ATOM 599 C CA . LEU A 1 82 ? -11.166 3.114 19.002 1.00 81.44 82 LEU A CA 1
ATOM 600 C C . LEU A 1 82 ? -9.929 2.204 18.992 1.00 81.44 82 LEU A C 1
ATOM 602 O O . LEU A 1 82 ? -10.064 0.982 18.963 1.00 81.44 82 LEU A O 1
ATOM 606 N N . GLY A 1 83 ? -8.747 2.822 18.946 1.00 75.56 83 GLY A N 1
ATOM 607 C CA . GLY A 1 83 ? -7.444 2.157 18.988 1.00 75.56 83 GLY A CA 1
ATOM 608 C C . GLY A 1 83 ? -6.831 2.128 20.393 1.00 75.56 83 GLY A C 1
ATOM 609 O O . GLY A 1 83 ? -6.985 3.074 21.169 1.00 75.56 83 GLY A O 1
ATOM 610 N N . GLY A 1 84 ? -6.123 1.049 20.719 1.00 73.00 84 GLY A N 1
ATOM 611 C CA . GLY A 1 84 ? -5.325 0.948 21.941 1.00 73.00 84 GLY A CA 1
ATOM 612 C C . GLY A 1 84 ? -6.118 0.590 23.202 1.00 73.00 84 GLY A C 1
ATOM 613 O O . GLY A 1 84 ? -7.259 0.127 23.150 1.00 73.00 84 GLY A O 1
ATOM 614 N N . THR A 1 85 ? -5.492 0.736 24.373 1.00 72.69 85 THR A N 1
ATOM 615 C CA . THR A 1 85 ? -6.089 0.291 25.648 1.00 72.69 85 THR A CA 1
ATOM 616 C C . THR A 1 85 ? -7.163 1.277 26.124 1.00 72.69 85 THR A C 1
ATOM 618 O O . THR A 1 85 ? -6.899 2.479 26.237 1.00 72.69 85 THR A O 1
ATOM 621 N N . ILE A 1 86 ? -8.366 0.781 26.446 1.00 74.12 86 ILE A N 1
ATOM 622 C CA . ILE A 1 86 ? -9.472 1.611 26.951 1.00 74.12 86 ILE A CA 1
ATOM 623 C C . ILE A 1 86 ? -9.347 1.786 28.462 1.00 74.12 86 ILE A C 1
ATOM 625 O O . ILE A 1 86 ? -9.461 0.825 29.221 1.00 74.12 86 ILE A O 1
ATOM 629 N N . MET A 1 87 ? -9.181 3.029 28.906 1.00 76.75 87 MET A N 1
ATOM 630 C CA . MET A 1 87 ? -9.052 3.370 30.322 1.00 76.75 87 MET A CA 1
ATOM 631 C C . MET A 1 87 ? -10.231 4.216 30.817 1.00 76.75 87 MET A C 1
ATOM 633 O O . MET A 1 87 ? -10.751 5.049 30.069 1.00 76.75 87 MET A O 1
ATOM 637 N N . PRO A 1 88 ? -10.664 4.054 32.082 1.00 75.50 88 PRO A N 1
ATOM 638 C CA . PRO A 1 88 ? -11.654 4.941 32.680 1.00 75.50 88 PRO A CA 1
ATOM 639 C C . PRO A 1 88 ? -11.175 6.401 32.684 1.00 75.50 88 PRO A C 1
ATOM 641 O O . PRO A 1 88 ? -10.095 6.706 33.190 1.00 75.50 88 PRO A O 1
ATOM 644 N N . GLY A 1 89 ? -11.992 7.317 32.159 1.00 76.50 89 GLY A N 1
ATOM 645 C CA . GLY A 1 89 ? -11.712 8.760 32.161 1.00 76.50 89 GLY A CA 1
ATOM 646 C C . GLY A 1 89 ? -11.657 9.390 30.768 1.00 76.50 89 GLY A C 1
ATOM 647 O O . GLY A 1 89 ? -12.107 8.803 29.789 1.00 76.50 89 GLY A O 1
ATOM 648 N N . ALA A 1 90 ? -11.165 10.629 30.680 1.00 72.19 90 ALA A N 1
ATOM 649 C CA . ALA A 1 90 ? -10.976 11.334 29.407 1.00 72.19 90 ALA A CA 1
ATOM 650 C C . ALA A 1 90 ? -9.675 10.895 28.714 1.00 72.19 90 ALA A C 1
ATOM 652 O O . ALA A 1 90 ? -8.708 10.559 29.402 1.00 72.19 90 ALA A O 1
ATOM 653 N N . SER A 1 91 ? -9.641 10.920 27.377 1.00 65.44 91 SER A N 1
ATOM 654 C CA . SER A 1 91 ? -8.429 10.630 26.602 1.00 65.44 91 SER A CA 1
ATOM 655 C C . SER A 1 91 ? -7.307 11.587 26.992 1.00 65.44 91 SER A C 1
ATOM 657 O O . SER A 1 91 ? -7.524 12.792 27.139 1.00 65.44 91 SER A O 1
ATOM 659 N N . ARG A 1 92 ? -6.100 11.047 27.156 1.00 66.50 92 ARG A N 1
ATOM 660 C CA . ARG A 1 92 ? -4.897 11.817 27.471 1.00 66.50 92 ARG A CA 1
ATOM 661 C C . ARG A 1 92 ? -3.844 11.504 26.424 1.00 66.50 92 ARG A C 1
ATOM 663 O O . ARG A 1 92 ? -3.469 10.352 26.261 1.00 66.50 92 ARG A O 1
ATOM 670 N N . SER A 1 93 ? -3.360 12.537 25.745 1.00 60.47 93 SER A N 1
ATOM 671 C CA . SER A 1 93 ? -2.136 12.428 24.957 1.00 60.47 93 SER A CA 1
ATOM 672 C C . SER A 1 93 ? -0.972 12.647 25.914 1.00 60.47 93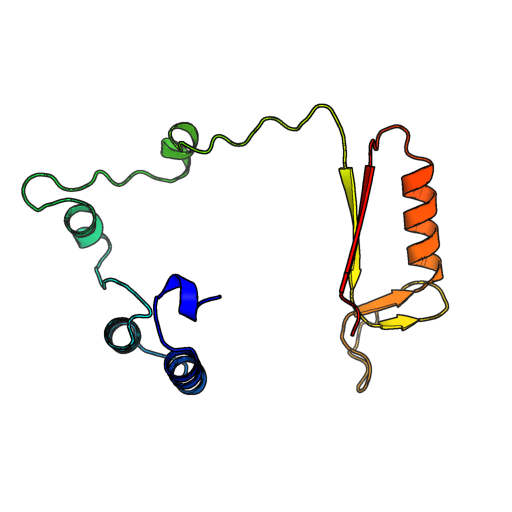 SER A C 1
ATOM 674 O O . SER A 1 93 ? -0.782 13.761 26.405 1.00 60.47 93 SER A O 1
ATOM 676 N N . PHE A 1 94 ? -0.223 11.595 26.230 1.00 56.72 94 PHE A N 1
ATOM 677 C CA . PHE A 1 94 ? 1.006 11.747 26.999 1.00 56.72 94 PHE A CA 1
ATOM 678 C C . PHE A 1 94 ? 2.143 12.125 26.038 1.00 56.72 94 PHE A C 1
ATOM 680 O O . PHE A 1 94 ? 2.331 11.445 25.036 1.00 56.72 94 PHE A O 1
ATOM 687 N N . PRO A 1 95 ? 2.904 13.202 26.300 1.00 53.12 95 PRO A N 1
ATOM 688 C CA . PRO A 1 95 ? 4.024 13.609 25.447 1.00 53.12 95 PRO A CA 1
ATOM 689 C C . PRO A 1 95 ? 5.250 12.685 25.566 1.00 53.12 95 PRO A C 1
ATOM 691 O O . PRO A 1 95 ? 6.232 12.885 24.858 1.00 53.12 95 PRO A O 1
ATOM 694 N N . VAL A 1 96 ? 5.213 11.697 26.467 1.00 58.44 96 VAL A N 1
ATOM 695 C CA . VAL A 1 96 ? 6.289 10.727 26.699 1.00 58.44 96 VAL A CA 1
ATOM 696 C C . VAL A 1 96 ? 5.668 9.323 26.736 1.00 58.44 96 VAL A C 1
ATOM 698 O O . VAL A 1 96 ? 4.684 9.152 27.464 1.00 58.44 96 VAL A O 1
ATOM 701 N N . PRO A 1 97 ? 6.210 8.332 25.997 1.00 51.12 97 PRO A N 1
ATOM 702 C CA . PRO A 1 97 ? 5.712 6.957 26.020 1.00 51.12 97 PRO A CA 1
ATOM 703 C C . PRO A 1 97 ? 5.773 6.391 27.441 1.00 51.12 97 PRO A C 1
ATOM 705 O O . PRO A 1 97 ? 6.815 6.464 28.101 1.00 51.12 97 PRO A O 1
ATOM 708 N N . LEU A 1 98 ? 4.666 5.839 27.939 1.00 58.81 98 LEU A N 1
ATOM 709 C CA . LEU A 1 98 ? 4.648 5.190 29.249 1.00 58.81 98 LEU A CA 1
ATOM 710 C C . LEU A 1 98 ? 5.206 3.762 29.099 1.00 58.81 98 LEU A C 1
ATOM 712 O O . LEU A 1 98 ? 4.714 3.015 28.262 1.00 58.81 98 LEU A O 1
ATOM 716 N N . PRO A 1 99 ? 6.175 3.326 29.926 1.00 48.41 99 PRO A N 1
ATOM 717 C CA . PRO A 1 99 ? 6.963 2.102 29.704 1.00 48.41 99 PRO A CA 1
ATOM 718 C C . PRO A 1 99 ? 6.194 0.764 29.816 1.00 48.41 99 PRO A C 1
ATOM 720 O O . PRO A 1 99 ? 6.813 -0.294 29.825 1.00 48.41 99 PRO A O 1
ATOM 723 N N . LEU A 1 100 ? 4.860 0.792 29.896 1.00 58.53 100 LEU A N 1
ATOM 724 C CA . LEU A 1 100 ? 3.967 -0.375 29.952 1.00 58.53 100 LEU A CA 1
ATOM 725 C C . LEU A 1 100 ? 2.665 -0.195 29.150 1.00 58.53 100 LEU A C 1
ATOM 727 O O . LEU A 1 100 ? 1.898 -1.144 29.017 1.00 58.53 100 LEU A O 1
ATOM 731 N N . PHE A 1 101 ? 2.398 1.006 28.636 1.00 52.59 101 PHE A N 1
ATOM 732 C CA . PHE A 1 101 ? 1.175 1.331 27.911 1.00 52.59 101 PHE A CA 1
ATOM 733 C C . PHE A 1 101 ? 1.598 1.854 26.546 1.00 52.59 101 PHE A C 1
ATOM 735 O O . PHE A 1 101 ? 2.382 2.797 26.478 1.00 52.59 101 PHE A O 1
ATOM 742 N N . GLY A 1 102 ? 1.135 1.203 25.477 1.00 55.25 102 GLY A N 1
ATOM 743 C CA . GLY A 1 102 ? 1.438 1.630 24.112 1.00 55.25 102 GLY A CA 1
ATOM 744 C C . GLY A 1 102 ? 1.046 3.088 23.852 1.00 55.25 102 GLY A C 1
ATOM 745 O O . GLY A 1 102 ? 0.348 3.720 24.646 1.00 55.25 102 GLY A O 1
ATOM 746 N N . ASP A 1 103 ? 1.486 3.609 22.710 1.00 56.22 103 ASP A N 1
ATOM 747 C CA . ASP A 1 103 ? 1.396 5.037 22.382 1.00 56.22 103 ASP A CA 1
ATOM 748 C C . ASP A 1 103 ? -0.048 5.568 22.245 1.00 56.22 103 ASP A C 1
ATOM 750 O O . ASP A 1 103 ? -0.268 6.779 22.281 1.00 56.22 103 ASP A O 1
ATOM 754 N N . GLU A 1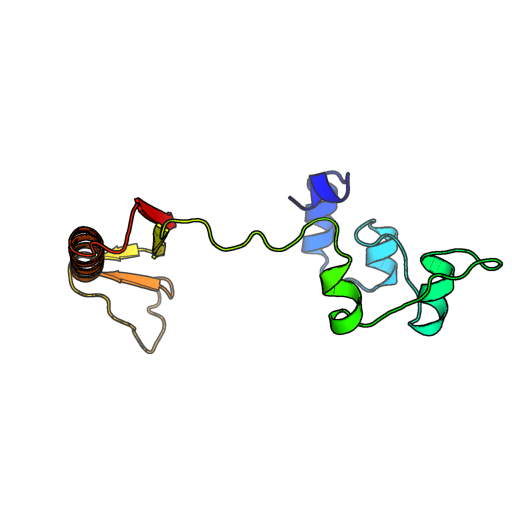 104 ? -1.050 4.684 22.158 1.00 60.09 104 GLU A N 1
ATOM 755 C CA . GLU A 1 104 ? -2.466 5.045 22.078 1.00 60.09 104 GLU A CA 1
ATOM 756 C C . GLU A 1 104 ? -3.261 4.497 23.275 1.00 60.09 104 GLU A C 1
ATOM 758 O O . GLU A 1 104 ? -3.437 3.290 23.460 1.00 60.09 104 GLU A O 1
ATOM 763 N N . THR A 1 105 ? -3.778 5.412 24.099 1.00 65.19 105 THR A N 1
ATOM 764 C CA . THR A 1 105 ? -4.773 5.106 25.136 1.00 65.19 105 THR A CA 1
ATOM 765 C C . THR A 1 105 ? -6.007 5.967 24.918 1.00 65.19 105 THR A C 1
ATOM 767 O O . THR A 1 105 ? -5.920 7.188 24.757 1.00 65.19 105 THR A O 1
ATOM 770 N N . ILE A 1 106 ? -7.180 5.335 24.919 1.00 73.00 106 ILE A N 1
ATOM 771 C CA . ILE A 1 106 ? -8.456 6.032 24.756 1.00 73.00 106 ILE A CA 1
ATOM 772 C C . ILE A 1 106 ? -9.186 6.065 26.088 1.00 73.00 106 ILE A C 1
ATOM 774 O O . ILE A 1 106 ? -9.383 5.048 26.753 1.00 73.00 106 ILE A O 1
ATOM 778 N N . GLY A 1 107 ? -9.628 7.262 26.464 1.00 78.88 107 GLY A N 1
ATOM 779 C CA . GLY A 1 107 ? -10.488 7.445 27.616 1.00 78.88 107 GLY A CA 1
ATOM 780 C C . GLY A 1 107 ? -11.925 7.037 27.304 1.00 78.88 107 GLY A C 1
ATOM 781 O O . GLY A 1 107 ? -12.525 7.510 26.334 1.00 78.88 107 GLY A O 1
ATOM 782 N N . SER A 1 108 ? -12.519 6.217 28.168 1.00 78.12 108 SER A N 1
ATOM 783 C CA . SER A 1 108 ? -13.913 5.773 28.065 1.00 78.12 108 SER A CA 1
ATOM 784 C C . SER A 1 108 ? -14.905 6.939 27.975 1.00 78.12 108 SER A C 1
ATOM 786 O O . SER A 1 108 ? -15.907 6.851 27.270 1.00 78.12 108 SER A O 1
ATOM 788 N N . THR A 1 109 ? -14.636 8.050 28.667 1.00 80.44 109 THR A N 1
ATOM 789 C CA . THR A 1 109 ? -15.492 9.244 28.661 1.00 80.44 109 THR A CA 1
ATOM 790 C C . THR A 1 109 ? -15.459 9.933 27.303 1.00 80.44 109 THR A C 1
ATOM 792 O O . THR A 1 109 ? -16.502 10.342 26.800 1.00 80.44 109 THR A O 1
ATOM 795 N N . THR A 1 110 ? -14.283 10.016 26.679 1.00 81.56 110 THR A N 1
ATOM 796 C CA . THR A 1 110 ? -14.125 10.602 25.344 1.00 81.56 110 THR A CA 1
ATOM 797 C C . THR A 1 110 ? -14.805 9.734 24.289 1.00 81.56 110 THR A C 1
ATOM 799 O O . THR A 1 110 ? -15.554 10.258 23.468 1.00 81.56 110 THR A O 1
ATOM 802 N N . ALA A 1 111 ? -14.660 8.407 24.368 1.00 83.81 111 ALA A N 1
ATOM 803 C CA . ALA A 1 111 ? -15.378 7.486 23.486 1.00 83.81 111 ALA A CA 1
ATOM 804 C C . ALA A 1 111 ? -16.906 7.645 23.613 1.00 83.81 111 ALA A C 1
ATOM 806 O O . ALA A 1 111 ? -17.608 7.786 22.612 1.00 83.81 111 ALA A O 1
ATOM 807 N N . GLN A 1 112 ? -17.431 7.711 24.842 1.00 86.25 112 GLN A N 1
ATOM 808 C CA . GLN A 1 112 ? -18.859 7.943 25.083 1.00 86.25 112 GLN A CA 1
ATOM 809 C C . GLN A 1 112 ? -19.342 9.293 24.541 1.00 86.25 112 GLN A C 1
ATOM 811 O O . GLN A 1 112 ? -20.448 9.373 24.007 1.00 86.25 112 GLN A O 1
ATOM 816 N N . GLN A 1 113 ? -18.545 10.354 24.682 1.00 86.00 113 GLN A N 1
ATOM 817 C CA . GLN A 1 113 ? -18.880 11.679 24.159 1.00 86.00 113 GLN A CA 1
ATOM 818 C C . GLN A 1 113 ? -18.954 11.677 22.633 1.00 86.00 113 GLN A C 1
ATOM 820 O O . GLN A 1 113 ? -19.934 12.175 22.088 1.00 86.00 113 GLN A O 1
ATOM 825 N N . ILE A 1 114 ? -17.981 11.063 21.956 1.00 86.56 114 ILE A N 1
ATOM 826 C CA . ILE A 1 114 ? -17.956 10.969 20.490 1.00 86.56 114 ILE A CA 1
ATOM 827 C C . ILE A 1 114 ? -19.156 10.160 19.982 1.00 86.56 114 ILE A C 1
ATOM 829 O O . ILE A 1 114 ? -19.841 10.596 19.062 1.00 86.56 114 ILE A O 1
ATOM 833 N N . ILE A 1 115 ? -19.486 9.037 20.629 1.00 88.75 115 ILE A N 1
ATOM 834 C CA . ILE A 1 115 ? -20.667 8.233 20.271 1.00 88.75 115 ILE A CA 1
ATOM 835 C C . ILE A 1 115 ? -21.963 9.030 20.479 1.00 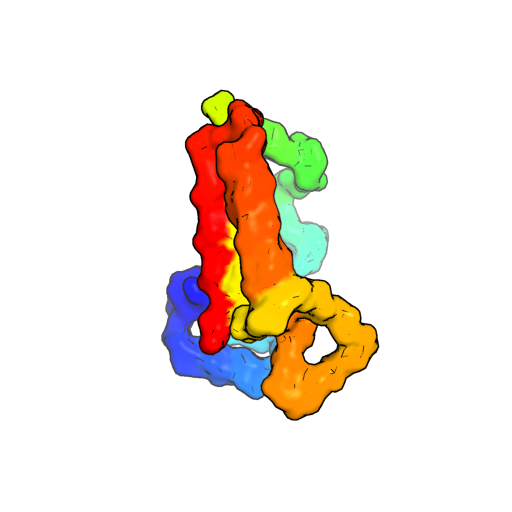88.75 115 ILE A C 1
ATOM 837 O O . ILE A 1 115 ? -22.865 8.986 19.645 1.00 88.75 115 ILE A O 1
ATOM 841 N N . ARG A 1 116 ? -22.079 9.782 21.582 1.00 89.69 116 ARG A N 1
ATOM 842 C CA . ARG A 1 116 ? -23.258 10.626 21.842 1.00 89.69 116 ARG A CA 1
ATOM 843 C C . ARG A 1 116 ? -23.386 11.768 20.842 1.00 89.69 116 ARG A C 1
ATOM 845 O O . ARG A 1 116 ? -24.515 12.071 20.470 1.00 89.69 116 ARG A O 1
ATOM 852 N N . ALA A 1 117 ? -22.273 12.381 20.447 1.00 89.44 117 ALA A N 1
ATOM 853 C CA . ALA A 1 117 ? -22.246 13.430 19.436 1.00 89.44 117 ALA A CA 1
ATOM 854 C C . ALA A 1 117 ? -22.687 12.877 18.076 1.00 89.44 117 ALA A C 1
ATOM 856 O O . ALA A 1 117 ? -23.597 13.429 17.473 1.00 89.44 117 ALA A O 1
ATOM 857 N N . ALA A 1 118 ? -22.149 11.725 17.663 1.00 89.94 118 ALA A N 1
ATOM 858 C CA . ALA A 1 118 ? -22.539 11.072 16.415 1.00 89.94 118 ALA A CA 1
ATOM 859 C C . ALA A 1 118 ? -24.026 10.675 16.388 1.00 89.94 118 ALA A C 1
ATOM 861 O O . ALA A 1 118 ? -24.658 10.713 15.343 1.00 89.94 118 ALA A O 1
ATOM 862 N N . ARG A 1 119 ? -24.620 10.338 17.541 1.00 88.50 119 ARG A N 1
ATOM 863 C CA . ARG A 1 119 ? -26.061 10.049 17.646 1.00 88.50 119 ARG A CA 1
ATOM 864 C C . ARG A 1 119 ? -26.955 11.288 17.486 1.00 88.50 119 ARG A C 1
ATOM 866 O O . ARG A 1 119 ? -28.142 11.131 17.239 1.00 88.50 119 ARG A O 1
ATOM 873 N N . GLN A 1 120 ? -26.431 12.486 17.735 1.00 92.56 120 GLN A N 1
ATOM 874 C CA . GLN A 1 120 ? -27.183 13.747 17.646 1.00 92.56 120 GLN A CA 1
ATOM 875 C C . GLN A 1 120 ? -26.977 14.456 16.303 1.00 92.56 120 GLN A C 1
ATOM 877 O O . GLN A 1 120 ? -27.536 15.527 16.095 1.00 92.56 120 GLN A O 1
ATOM 882 N N . ASP A 1 121 ? -26.148 13.894 15.426 1.00 90.94 121 ASP A N 1
ATOM 883 C CA . ASP A 1 121 ? -25.850 14.467 14.124 1.00 90.94 121 ASP A CA 1
ATOM 884 C C . ASP A 1 121 ? -26.845 13.939 13.085 1.00 90.94 121 ASP A C 1
ATOM 886 O O . ASP A 1 121 ? -26.711 12.821 12.587 1.00 90.94 121 ASP A O 1
ATOM 890 N N . ASP A 1 122 ? -27.843 14.762 12.755 1.00 88.12 122 ASP A N 1
ATOM 891 C CA . ASP A 1 122 ? -28.858 14.461 11.735 1.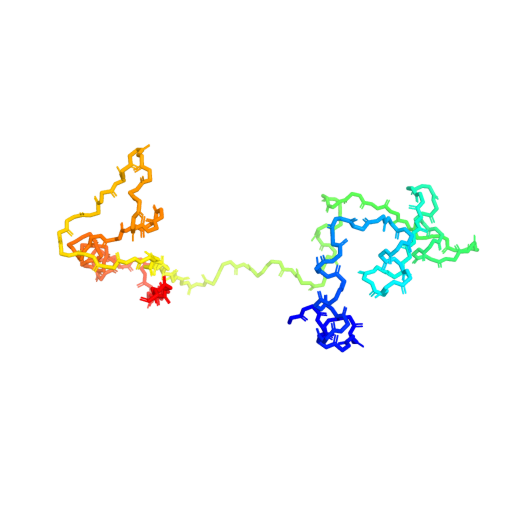00 88.12 122 ASP A CA 1
ATOM 892 C C . ASP A 1 122 ? -28.267 14.358 10.311 1.00 88.12 122 ASP A C 1
ATOM 894 O O . ASP A 1 122 ? -28.963 13.965 9.374 1.00 88.12 122 ASP A O 1
ATOM 898 N N . GLY A 1 123 ? -26.992 14.721 10.119 1.00 88.50 123 GLY A N 1
ATOM 899 C CA . GLY A 1 123 ? -26.266 14.571 8.860 1.00 88.50 123 GLY A CA 1
ATOM 900 C C . GLY A 1 123 ? -25.661 13.182 8.640 1.00 88.50 123 GLY A C 1
ATOM 901 O O . GLY A 1 123 ? -25.148 12.929 7.546 1.00 88.50 123 GLY A O 1
ATOM 902 N N . LEU A 1 124 ? -25.690 12.300 9.648 1.00 89.31 124 LEU A N 1
ATOM 903 C CA . LEU A 1 124 ? -25.161 10.936 9.591 1.00 89.31 124 LEU A CA 1
ATOM 904 C C . LEU A 1 124 ? -26.286 9.909 9.417 1.00 89.31 124 LEU A C 1
ATOM 906 O O . LEU A 1 124 ? -27.148 9.759 10.277 1.00 89.31 124 LEU A O 1
ATOM 910 N N . ASP A 1 125 ? -26.217 9.107 8.356 1.00 90.56 125 ASP A N 1
ATOM 911 C CA . ASP A 1 125 ? -27.150 7.992 8.141 1.00 90.56 125 ASP A CA 1
ATOM 912 C C . ASP A 1 125 ? -26.721 6.725 8.887 1.00 90.56 125 ASP A C 1
ATOM 914 O O . ASP A 1 125 ? -27.538 5.853 9.188 1.00 90.56 125 ASP A O 1
ATOM 918 N N . ALA A 1 126 ? -25.420 6.591 9.161 1.00 89.94 126 ALA A N 1
ATOM 919 C CA . ALA A 1 126 ? -24.866 5.470 9.907 1.00 89.94 126 ALA A CA 1
ATOM 920 C C . ALA A 1 126 ? -23.536 5.826 10.583 1.00 89.94 126 ALA A C 1
ATOM 922 O O . ALA A 1 126 ? -22.837 6.763 10.194 1.00 89.94 126 ALA A O 1
ATOM 923 N N . VAL A 1 127 ? -23.151 5.015 11.570 1.00 90.88 127 VAL A N 1
ATOM 924 C CA . VAL A 1 127 ? -21.859 5.110 12.259 1.00 90.88 127 VAL A CA 1
ATOM 925 C C . VAL A 1 127 ? -21.210 3.730 12.305 1.00 90.88 127 VAL A C 1
ATOM 927 O O . VAL 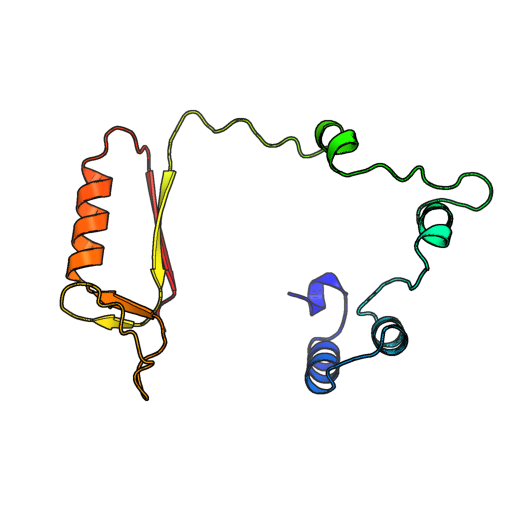A 1 127 ? -21.824 2.767 12.762 1.00 90.88 127 VAL A O 1
ATOM 930 N N . VAL A 1 128 ? -19.958 3.633 11.859 1.00 92.31 128 VAL A N 1
ATOM 931 C CA . VAL A 1 128 ? -19.115 2.440 11.996 1.00 92.31 128 VAL A CA 1
ATOM 932 C C . VAL A 1 128 ? -18.125 2.677 13.126 1.00 92.31 128 VAL A C 1
ATOM 934 O O . VAL A 1 128 ? -17.349 3.631 13.093 1.00 92.31 128 VAL A O 1
ATOM 937 N N . VAL A 1 129 ? -18.132 1.788 14.117 1.00 88.88 129 VAL A N 1
ATOM 938 C CA . VAL A 1 129 ? -17.137 1.789 15.192 1.00 88.88 129 VAL A CA 1
ATOM 939 C C . VAL A 1 129 ? -16.071 0.754 14.850 1.00 88.88 129 VAL A C 1
ATOM 941 O O . VAL A 1 129 ? -16.337 -0.446 14.872 1.00 88.88 129 VAL A O 1
ATOM 944 N N . HIS A 1 130 ? -14.878 1.223 14.496 1.00 88.56 130 HIS A N 1
ATOM 945 C CA . HIS A 1 130 ? -13.714 0.377 14.267 1.00 88.56 130 HIS A CA 1
ATOM 946 C C . HIS A 1 130 ? -12.975 0.194 15.592 1.00 88.56 130 HIS A C 1
ATOM 948 O O . HIS A 1 130 ? -12.480 1.168 16.153 1.00 88.56 130 HIS A O 1
ATOM 954 N N . VAL A 1 131 ? -12.929 -1.036 16.103 1.00 83.31 131 VAL A N 1
ATOM 955 C CA . VAL A 1 131 ? -12.275 -1.359 17.376 1.00 83.31 131 VAL A CA 1
ATOM 956 C C . VAL A 1 131 ? -10.998 -2.131 17.087 1.00 83.31 131 VAL A C 1
ATOM 958 O O . VAL A 1 131 ? -11.060 -3.230 16.541 1.00 83.31 131 VAL A O 1
ATOM 961 N N . ASP A 1 132 ? -9.869 -1.550 17.473 1.00 76.69 132 ASP A N 1
ATOM 962 C CA . ASP A 1 132 ? -8.541 -2.158 17.386 1.00 76.69 132 ASP A CA 1
ATOM 963 C C . ASP A 1 132 ? -7.865 -2.034 18.757 1.00 76.69 132 ASP A C 1
ATOM 965 O O . ASP A 1 132 ? -7.056 -1.143 19.022 1.00 76.69 132 ASP A O 1
ATOM 969 N N . SER A 1 133 ? -8.328 -2.868 19.688 1.00 64.69 133 SER A N 1
ATOM 970 C CA . SER A 1 133 ? -7.894 -2.873 21.084 1.00 64.69 133 SER A CA 1
ATOM 971 C C . SER A 1 133 ? -7.277 -4.242 21.401 1.00 64.69 133 SER A C 1
ATOM 973 O O . SER A 1 133 ? -7.919 -5.250 21.087 1.00 64.69 133 SER A O 1
ATOM 975 N N . PRO A 1 134 ? -6.046 -4.293 21.945 1.00 59.44 134 PRO A N 1
ATOM 976 C CA . PRO A 1 134 ? -5.391 -5.539 22.342 1.00 59.44 134 PRO A CA 1
ATOM 977 C C . PRO A 1 134 ? -6.017 -6.184 23.585 1.00 59.44 134 PRO A C 1
ATOM 979 O O . PRO A 1 134 ? -6.618 -5.457 24.410 1.00 59.44 134 PRO A O 1
#

pLDDT: mean 82.3, std 12.17, range [48.41, 95.0]